Protein AF-A0A0F9Q2J7-F1 (afdb_monomer_lite)

Structure (mmCIF, N/CA/C/O backbone):
data_AF-A0A0F9Q2J7-F1
#
_entry.id   AF-A0A0F9Q2J7-F1
#
loop_
_atom_site.group_PDB
_atom_site.id
_atom_site.type_symbol
_atom_site.label_atom_id
_atom_site.label_alt_id
_atom_site.label_comp_id
_atom_site.label_asym_id
_atom_site.label_entity_id
_atom_site.label_seq_id
_atom_site.pdbx_PDB_ins_code
_atom_site.Cartn_x
_atom_site.Cartn_y
_atom_site.Cartn_z
_atom_site.occupancy
_atom_site.B_iso_or_equiv
_atom_site.auth_seq_id
_atom_site.auth_comp_id
_atom_site.auth_asym_id
_atom_site.auth_atom_id
_atom_site.pdbx_PDB_model_num
ATOM 1 N N . MET A 1 1 ? -9.016 -21.436 29.321 1.00 50.69 1 MET A N 1
ATOM 2 C CA . MET A 1 1 ? -8.422 -21.494 27.971 1.00 50.69 1 MET A CA 1
ATOM 3 C C . MET A 1 1 ? -7.586 -20.239 27.836 1.00 50.69 1 MET A C 1
ATOM 5 O O . MET A 1 1 ? -8.085 -19.195 28.218 1.00 50.69 1 MET A O 1
ATOM 9 N N . SER A 1 2 ? -6.315 -20.355 27.451 1.00 56.53 2 SER A N 1
ATOM 10 C CA . SER A 1 2 ? -5.446 -19.197 27.209 1.00 56.53 2 SER A CA 1
ATOM 11 C C . SER A 1 2 ? -6.049 -18.389 26.063 1.00 56.53 2 SER A C 1
ATOM 13 O O . SER A 1 2 ? -5.998 -18.844 24.923 1.00 56.53 2 SER A O 1
ATOM 15 N N . GLU A 1 3 ? -6.683 -17.261 26.374 1.00 66.31 3 GLU A N 1
ATOM 16 C CA . GLU A 1 3 ? -7.095 -16.264 25.386 1.00 66.31 3 GLU A CA 1
ATOM 17 C C . GLU A 1 3 ? -5.813 -15.674 24.810 1.00 66.31 3 GLU A C 1
ATOM 19 O O . GLU A 1 3 ? -5.069 -14.972 25.490 1.00 66.31 3 GLU A O 1
ATOM 24 N N . PHE A 1 4 ? -5.473 -16.075 23.593 1.00 65.44 4 PHE A N 1
ATOM 25 C CA . PHE A 1 4 ? -4.379 -15.450 22.878 1.00 65.44 4 PHE A CA 1
ATOM 26 C C . PHE A 1 4 ? -4.844 -14.060 22.416 1.00 65.44 4 PHE A C 1
ATOM 28 O O . PHE A 1 4 ? -5.871 -13.953 21.751 1.00 65.44 4 PHE A O 1
ATOM 35 N N . ASP A 1 5 ? -4.092 -13.022 22.781 1.00 80.81 5 ASP A N 1
ATOM 36 C CA . ASP A 1 5 ? -4.378 -11.612 22.485 1.00 80.81 5 ASP A CA 1
ATOM 37 C C . ASP A 1 5 ? -3.699 -11.202 21.166 1.00 80.81 5 ASP A C 1
ATOM 39 O O . ASP A 1 5 ? -2.694 -10.493 21.156 1.00 80.81 5 ASP A O 1
ATOM 43 N N . TYR A 1 6 ? -4.162 -11.762 20.044 1.00 76.88 6 TYR A N 1
ATOM 44 C CA . TYR A 1 6 ? -3.697 -11.359 18.714 1.00 76.88 6 TYR A CA 1
ATOM 45 C C . TYR A 1 6 ? -4.849 -10.829 17.869 1.00 76.88 6 TYR A C 1
ATOM 47 O O . TYR A 1 6 ? -5.960 -11.359 17.881 1.00 76.88 6 TYR A O 1
ATOM 55 N N . GLU A 1 7 ? -4.544 -9.802 17.086 1.00 80.94 7 GLU A N 1
ATOM 56 C CA . GLU A 1 7 ? -5.426 -9.259 16.065 1.00 80.94 7 GLU A CA 1
ATOM 57 C C . GLU A 1 7 ? -5.022 -9.825 14.700 1.00 80.94 7 GLU A C 1
ATOM 59 O O . GLU A 1 7 ? -3.838 -9.878 14.358 1.00 80.94 7 GLU A O 1
ATOM 64 N N . VAL A 1 8 ? -6.005 -10.279 13.920 1.00 83.00 8 VAL A N 1
ATOM 65 C CA . VAL A 1 8 ? -5.782 -10.676 12.525 1.00 83.00 8 VAL A CA 1
ATOM 66 C C . VAL A 1 8 ? -5.979 -9.443 11.655 1.00 83.00 8 VAL A C 1
ATOM 68 O O . VAL A 1 8 ? -7.101 -8.960 11.515 1.00 83.00 8 VAL A O 1
ATOM 71 N N . LEU A 1 9 ? -4.889 -8.953 11.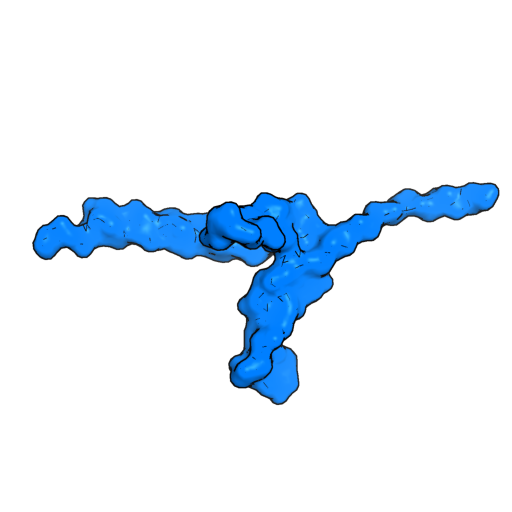071 1.00 85.75 9 LEU A N 1
ATOM 72 C CA . LEU A 1 9 ? -4.903 -7.831 10.137 1.00 85.75 9 LEU A CA 1
ATOM 73 C C . LEU A 1 9 ? -5.028 -8.324 8.691 1.00 85.75 9 LEU A C 1
ATOM 75 O O . LEU A 1 9 ? -4.632 -9.446 8.364 1.00 85.75 9 LEU A O 1
ATOM 79 N N . ALA A 1 10 ? -5.568 -7.470 7.821 1.00 89.19 10 ALA A N 1
ATOM 80 C CA . ALA A 1 10 ? -5.521 -7.692 6.381 1.00 89.19 10 ALA A CA 1
ATOM 81 C C . ALA A 1 10 ? -4.068 -7.629 5.883 1.00 89.19 10 ALA A C 1
ATOM 83 O O . ALA A 1 10 ? -3.219 -6.979 6.495 1.00 89.19 10 ALA A O 1
ATOM 84 N N . SER A 1 11 ? -3.772 -8.287 4.766 1.00 94.19 11 SER A N 1
ATOM 85 C CA . SER A 1 11 ? -2.492 -8.113 4.077 1.00 94.19 11 SER A CA 1
ATOM 86 C C . SER A 1 11 ? -2.489 -6.815 3.274 1.00 94.19 11 SER A C 1
ATOM 88 O O . SER A 1 11 ? -3.507 -6.439 2.698 1.00 94.19 11 SER A O 1
ATOM 90 N N . CYS A 1 12 ? -1.334 -6.163 3.190 1.00 95.50 12 CYS A N 1
ATOM 91 C CA . CYS A 1 12 ? -1.095 -5.008 2.337 1.00 95.50 12 CYS A CA 1
ATOM 92 C C . CYS A 1 12 ? -1.249 -5.402 0.869 1.00 95.50 12 CYS A C 1
ATOM 94 O O . CYS A 1 12 ? -0.524 -6.271 0.385 1.00 95.50 12 CYS A O 1
ATOM 96 N N . GLN A 1 13 ? -2.172 -4.731 0.185 1.00 94.00 13 GLN A N 1
ATOM 97 C CA . GLN A 1 13 ? -2.562 -4.964 -1.208 1.00 94.00 13 GLN A CA 1
ATOM 98 C C . GLN A 1 13 ? -1.783 -4.082 -2.191 1.00 94.00 13 GLN A C 1
ATOM 100 O O . GLN A 1 13 ? -2.056 -4.086 -3.387 1.00 94.00 13 GLN A O 1
ATOM 105 N N . TYR A 1 14 ? -0.794 -3.327 -1.701 1.00 92.19 14 TYR A N 1
ATOM 106 C CA . TYR A 1 14 ? 0.058 -2.528 -2.569 1.00 92.19 14 TYR A CA 1
ATOM 107 C C . TYR A 1 14 ? 0.887 -3.435 -3.485 1.00 92.19 14 TYR A C 1
ATOM 109 O O . TYR A 1 14 ? 1.579 -4.343 -3.017 1.00 92.19 14 TYR A O 1
ATOM 117 N N . GLN A 1 15 ? 0.823 -3.167 -4.786 1.00 92.25 15 GLN A N 1
ATOM 118 C CA . GLN A 1 15 ? 1.445 -3.974 -5.826 1.00 92.25 15 GLN A CA 1
ATOM 119 C C . GLN A 1 15 ? 2.952 -3.704 -5.949 1.00 92.25 15 GLN A C 1
ATOM 121 O O . GLN A 1 15 ? 3.379 -2.591 -6.257 1.00 92.25 15 GLN A O 1
ATOM 126 N N . VAL A 1 16 ? 3.765 -4.745 -5.752 1.00 90.06 16 VAL A N 1
ATOM 127 C CA . VAL A 1 16 ? 5.233 -4.702 -5.849 1.00 90.06 16 VAL A CA 1
ATOM 128 C C . VAL A 1 16 ? 5.760 -5.729 -6.861 1.00 90.06 16 VAL A C 1
ATOM 130 O O . VAL A 1 16 ? 5.089 -6.732 -7.131 1.00 90.06 16 VAL A O 1
ATOM 133 N N . PRO A 1 17 ? 6.962 -5.524 -7.437 1.00 91.56 17 PRO A N 1
ATOM 134 C CA . PRO A 1 17 ? 7.583 -6.518 -8.306 1.00 91.56 17 PRO A CA 1
ATOM 135 C C . PRO A 1 17 ? 7.787 -7.855 -7.588 1.00 91.56 17 PRO A C 1
ATOM 137 O O . PRO A 1 17 ? 8.262 -7.905 -6.452 1.00 91.56 17 PRO A O 1
ATOM 140 N N . GLY A 1 18 ? 7.468 -8.949 -8.276 1.00 87.25 18 GLY A N 1
ATOM 141 C CA . GLY A 1 18 ? 7.631 -10.296 -7.754 1.00 87.25 18 GLY A CA 1
ATOM 142 C C . GLY A 1 18 ? 9.101 -10.622 -7.444 1.00 87.25 18 GLY A C 1
ATOM 143 O O . GLY A 1 18 ? 9.992 -10.278 -8.224 1.00 87.25 18 GLY A O 1
ATOM 144 N N . PRO A 1 19 ? 9.390 -11.361 -6.354 1.00 84.75 19 PRO A N 1
ATOM 145 C CA . PRO A 1 19 ? 10.765 -11.642 -5.928 1.00 84.75 19 PRO A CA 1
ATOM 146 C C . PRO A 1 19 ? 11.546 -12.521 -6.918 1.00 84.75 19 PRO A C 1
ATOM 148 O O . PRO A 1 19 ? 12.774 -12.491 -6.939 1.00 84.75 19 PRO A O 1
ATOM 151 N N . ASN A 1 20 ? 10.840 -13.309 -7.736 1.00 86.00 20 ASN A N 1
ATOM 152 C CA . ASN A 1 20 ? 11.440 -14.251 -8.686 1.00 86.00 20 ASN A CA 1
ATOM 153 C C . ASN A 1 20 ? 11.413 -13.752 -10.137 1.00 86.00 20 ASN A C 1
ATOM 155 O O . ASN A 1 20 ? 12.195 -14.222 -10.962 1.00 86.00 20 ASN A O 1
ATOM 159 N N . ASN A 1 21 ? 10.508 -12.830 -10.460 1.00 85.62 21 ASN A N 1
ATOM 160 C CA . ASN A 1 21 ? 10.337 -12.285 -11.798 1.00 85.62 21 ASN A CA 1
ATOM 161 C C . ASN A 1 21 ? 9.833 -10.839 -11.677 1.00 85.62 21 ASN A C 1
ATOM 163 O O . ASN A 1 21 ? 8.712 -10.631 -11.222 1.00 85.62 21 ASN A O 1
ATOM 167 N N . PRO A 1 22 ? 10.618 -9.842 -12.115 1.00 81.12 22 PRO A N 1
ATOM 168 C CA . PRO A 1 22 ? 10.234 -8.437 -12.013 1.00 81.12 22 PRO A CA 1
ATOM 169 C C . PRO A 1 22 ? 9.082 -8.041 -12.950 1.00 81.12 22 PRO A C 1
ATOM 171 O O . PRO A 1 22 ? 8.574 -6.931 -12.833 1.00 81.12 22 PRO A O 1
ATOM 174 N N . ASN A 1 23 ? 8.677 -8.916 -13.879 1.00 88.50 23 ASN A N 1
ATOM 175 C CA . ASN A 1 23 ? 7.467 -8.720 -14.685 1.00 88.50 23 ASN A CA 1
ATOM 176 C C . ASN A 1 23 ? 6.199 -9.228 -13.987 1.00 88.50 23 ASN A C 1
ATOM 178 O O . ASN A 1 23 ? 5.101 -8.958 -14.470 1.00 88.50 23 ASN A O 1
ATOM 182 N N . ASP A 1 24 ? 6.343 -9.977 -12.894 1.00 89.62 24 ASP A N 1
ATOM 183 C CA . ASP A 1 24 ? 5.210 -10.379 -12.073 1.00 89.62 24 ASP A CA 1
ATOM 184 C C . ASP A 1 24 ? 4.919 -9.265 -11.070 1.00 89.62 24 ASP A C 1
ATOM 186 O O . ASP A 1 24 ? 5.832 -8.623 -10.545 1.00 89.62 24 ASP A O 1
ATOM 190 N N . VAL A 1 25 ? 3.638 -9.054 -10.793 1.00 89.94 25 VAL A N 1
ATOM 191 C CA . VAL A 1 25 ? 3.167 -8.091 -9.802 1.00 89.94 25 VAL A CA 1
ATOM 192 C C . VAL A 1 25 ? 2.444 -8.871 -8.717 1.00 89.94 25 VAL A C 1
ATOM 194 O O . VAL A 1 25 ? 1.561 -9.677 -9.017 1.00 89.94 25 VAL A O 1
ATOM 197 N N . VAL A 1 26 ? 2.859 -8.672 -7.471 1.00 91.38 26 VAL A N 1
ATOM 198 C CA . VAL A 1 26 ? 2.300 -9.350 -6.297 1.00 91.38 26 VAL A CA 1
ATOM 199 C C . VAL A 1 26 ? 1.950 -8.329 -5.226 1.00 91.38 26 VAL A C 1
ATOM 201 O O . VAL A 1 26 ? 2.511 -7.236 -5.197 1.00 91.38 26 VAL A O 1
ATOM 204 N N . ASP A 1 27 ? 1.048 -8.702 -4.328 1.00 92.88 27 ASP A N 1
ATOM 205 C CA . ASP A 1 27 ? 0.758 -7.905 -3.142 1.00 92.88 27 ASP A CA 1
ATOM 206 C C . ASP A 1 27 ? 1.981 -7.875 -2.217 1.00 92.88 27 ASP A C 1
ATOM 208 O O . ASP A 1 27 ? 2.672 -8.883 -2.039 1.00 92.88 27 ASP A O 1
ATOM 212 N N . CYS A 1 28 ? 2.228 -6.724 -1.594 1.00 94.06 28 CYS A N 1
ATOM 213 C CA . CYS A 1 28 ? 3.287 -6.536 -0.606 1.00 94.06 28 CYS A CA 1
ATOM 214 C C . CYS A 1 28 ? 3.217 -7.569 0.531 1.00 94.06 28 CYS A C 1
ATOM 216 O O . CYS A 1 28 ? 4.251 -8.064 0.975 1.00 94.06 28 CYS A O 1
ATOM 218 N N . GLY A 1 29 ? 2.012 -7.902 1.002 1.00 92.25 29 GLY A N 1
ATOM 219 C CA . GLY A 1 29 ? 1.792 -8.995 1.951 1.00 92.25 29 GLY A CA 1
ATOM 220 C C . GLY A 1 29 ? 2.059 -8.673 3.427 1.00 92.25 29 GLY A C 1
ATOM 221 O O . GLY A 1 29 ? 1.634 -9.444 4.286 1.00 92.25 29 GLY A O 1
ATOM 222 N N . GLU A 1 30 ? 2.689 -7.540 3.745 1.00 94.81 30 GLU A N 1
ATOM 223 C CA . GLU A 1 30 ? 2.871 -7.071 5.129 1.00 94.81 30 GLU A CA 1
ATOM 224 C C . GLU A 1 30 ? 1.527 -6.761 5.815 1.00 94.81 30 GLU A C 1
ATOM 226 O O . GLU A 1 30 ? 0.560 -6.429 5.128 1.00 94.81 30 GLU A O 1
ATOM 231 N N . PRO A 1 31 ? 1.423 -6.810 7.155 1.00 94.69 31 PRO A N 1
ATOM 232 C CA . PRO A 1 31 ? 0.194 -6.442 7.854 1.00 94.69 31 PRO A CA 1
ATOM 233 C C . PRO A 1 31 ? -0.246 -5.003 7.536 1.00 94.69 31 PRO A C 1
ATOM 235 O O . PRO A 1 31 ? 0.527 -4.050 7.672 1.00 94.69 31 PRO A O 1
ATOM 238 N N . ALA A 1 32 ? -1.500 -4.843 7.120 1.00 95.06 32 ALA A N 1
ATOM 239 C CA . ALA A 1 32 ? -2.089 -3.564 6.755 1.00 95.06 32 ALA A CA 1
ATOM 240 C C . ALA A 1 32 ? -3.021 -3.043 7.850 1.00 95.06 32 ALA A C 1
ATOM 242 O O . ALA A 1 32 ? -4.018 -3.675 8.200 1.00 95.06 32 ALA A O 1
ATOM 243 N N . SER A 1 33 ? -2.709 -1.847 8.345 1.00 93.12 33 SER A N 1
ATOM 244 C CA . SER A 1 33 ? -3.494 -1.150 9.374 1.00 93.12 33 SER A CA 1
ATOM 245 C C . SER A 1 33 ? -4.305 0.018 8.810 1.00 93.12 33 SER A C 1
ATOM 247 O O . SER A 1 33 ? -5.086 0.631 9.537 1.00 93.12 33 SER A O 1
ATOM 249 N N . TYR A 1 34 ? -4.119 0.348 7.529 1.00 93.38 34 TYR A N 1
ATOM 250 C CA . TYR A 1 34 ? -4.704 1.527 6.899 1.00 93.38 34 TYR A CA 1
ATOM 251 C C . TYR A 1 34 ? -5.590 1.129 5.733 1.00 93.38 34 TYR A C 1
ATOM 253 O O . TYR A 1 34 ? -5.207 0.306 4.907 1.00 93.38 34 TYR A O 1
ATOM 261 N N . ARG A 1 35 ? -6.762 1.757 5.660 1.00 92.38 35 ARG A N 1
ATOM 262 C CA . ARG A 1 35 ? -7.672 1.666 4.521 1.00 92.38 35 ARG A CA 1
ATOM 263 C C . ARG A 1 35 ? -7.549 2.931 3.680 1.00 92.38 35 ARG A C 1
ATOM 265 O O . ARG A 1 35 ? -7.646 4.029 4.229 1.00 92.38 35 ARG A O 1
ATOM 272 N N . VAL A 1 36 ? -7.368 2.764 2.376 1.00 90.25 36 VAL A N 1
ATOM 273 C CA . VAL A 1 36 ? -7.222 3.842 1.393 1.00 90.25 36 VAL A CA 1
ATOM 274 C C . VAL A 1 36 ? -8.226 3.681 0.251 1.00 90.25 36 VAL A C 1
ATOM 276 O O . VAL A 1 36 ? -8.765 2.599 0.027 1.00 90.25 36 VAL A O 1
ATOM 279 N N . TRP A 1 37 ? -8.473 4.780 -0.463 1.00 86.50 37 TRP A N 1
ATOM 280 C CA . TRP A 1 37 ? -9.313 4.827 -1.661 1.00 86.50 37 TRP A CA 1
ATOM 281 C C . TRP A 1 37 ? -8.529 5.525 -2.762 1.00 86.50 37 TRP A C 1
ATOM 283 O O . TRP A 1 37 ? -8.509 6.753 -2.829 1.00 86.50 37 TRP A O 1
ATOM 293 N N . TRP A 1 38 ? -7.829 4.734 -3.571 1.00 74.19 38 TRP A N 1
ATOM 294 C CA . TRP A 1 38 ? -7.107 5.236 -4.739 1.00 74.19 38 TRP A CA 1
ATOM 295 C C . TRP A 1 38 ? -8.020 5.319 -5.963 1.00 74.19 38 TRP A C 1
ATOM 297 O O . TRP A 1 38 ? -8.022 6.309 -6.691 1.00 74.19 38 TRP A O 1
ATOM 307 N N . ASP A 1 39 ? -8.864 4.301 -6.139 1.00 75.25 39 ASP A N 1
ATOM 308 C CA . ASP A 1 39 ? -10.005 4.348 -7.040 1.00 75.25 39 ASP A CA 1
ATOM 309 C C . ASP A 1 39 ? -11.277 4.566 -6.212 1.00 75.25 39 ASP A C 1
ATOM 311 O O . ASP A 1 39 ? -11.503 3.945 -5.176 1.00 75.25 39 ASP A O 1
ATOM 315 N N . LYS A 1 40 ? -12.136 5.461 -6.685 1.00 75.12 40 LYS A N 1
ATOM 316 C CA . LYS A 1 40 ? -13.437 5.797 -6.085 1.00 75.12 40 LYS A CA 1
ATOM 317 C C . LYS A 1 40 ? -14.362 4.582 -5.959 1.00 75.12 40 LYS A C 1
ATOM 319 O O . LYS A 1 40 ? -15.283 4.617 -5.144 1.00 75.12 40 LYS A O 1
ATOM 324 N N . ASP A 1 41 ? -14.092 3.529 -6.726 1.00 81.12 41 ASP A N 1
ATOM 325 C CA . ASP A 1 41 ? -14.867 2.293 -6.737 1.00 81.12 41 ASP A CA 1
ATOM 326 C C . ASP A 1 41 ? -14.216 1.141 -5.937 1.00 81.12 41 ASP A C 1
ATOM 328 O O . ASP A 1 41 ? -14.865 0.111 -5.741 1.00 81.12 41 ASP A O 1
ATOM 332 N N . PHE A 1 42 ? -12.981 1.300 -5.429 1.00 80.81 42 PHE A N 1
ATOM 333 C CA . PHE A 1 42 ? -12.246 0.233 -4.732 1.00 80.81 42 PHE A CA 1
ATOM 334 C C . PHE A 1 42 ? -11.568 0.712 -3.442 1.00 80.81 42 PHE A C 1
ATOM 336 O O . PHE A 1 42 ? -10.759 1.639 -3.437 1.00 80.81 42 PHE A O 1
ATOM 343 N N . GLU A 1 43 ? -11.894 0.046 -2.329 1.00 87.94 43 GLU A N 1
ATOM 344 C CA . GLU A 1 43 ? -11.135 0.176 -1.084 1.00 87.94 43 GLU A CA 1
ATOM 345 C C . GLU A 1 43 ? -9.955 -0.800 -1.087 1.00 87.94 43 GLU A C 1
ATOM 347 O O . GLU A 1 43 ? -10.114 -1.974 -1.428 1.00 87.94 43 GLU A O 1
ATOM 352 N N . GLU A 1 44 ? -8.785 -0.315 -0.680 1.00 90.19 44 GLU A N 1
ATOM 353 C CA . GLU A 1 44 ? -7.575 -1.124 -0.531 1.00 90.19 44 GLU A CA 1
ATOM 354 C C . GLU A 1 44 ? -6.994 -0.969 0.875 1.00 90.19 44 GLU A C 1
ATOM 356 O O . GLU A 1 44 ? -7.149 0.066 1.532 1.00 90.19 44 GLU A O 1
ATOM 361 N N . PHE A 1 45 ? -6.312 -2.010 1.346 1.00 94.12 45 PHE A N 1
ATOM 362 C CA . PHE A 1 45 ? -5.603 -2.006 2.621 1.00 94.12 45 PHE A CA 1
ATOM 363 C C . PHE A 1 45 ? -4.095 -1.936 2.396 1.00 94.12 45 PHE A C 1
ATOM 365 O O . PHE A 1 45 ? -3.534 -2.744 1.659 1.00 94.12 45 PHE A O 1
ATOM 372 N N . VAL A 1 46 ? -3.420 -1.000 3.064 1.00 95.00 46 VAL A N 1
ATOM 373 C CA . VAL A 1 46 ? -1.974 -0.775 2.924 1.00 95.00 46 VAL A CA 1
ATOM 374 C C . VAL A 1 46 ? -1.257 -0.725 4.276 1.00 95.00 46 VAL A C 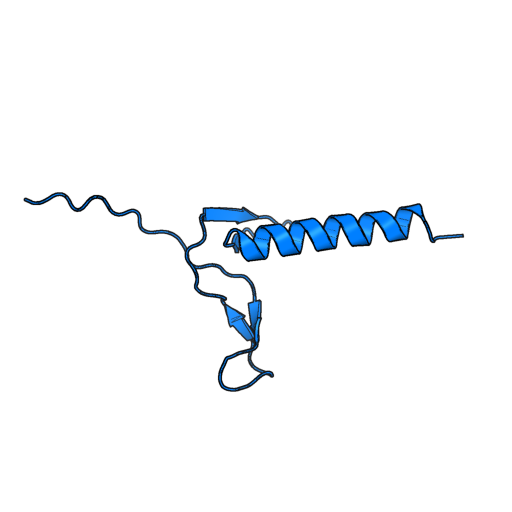1
ATOM 376 O O . VAL A 1 46 ? -1.839 -0.392 5.314 1.00 95.00 46 VAL A O 1
ATOM 379 N N . CYS A 1 47 ? 0.029 -1.078 4.274 1.00 96.25 47 CYS A N 1
ATOM 380 C CA . CYS A 1 47 ? 0.919 -0.873 5.415 1.00 96.25 47 CYS A CA 1
ATOM 381 C C . CYS A 1 47 ? 1.395 0.594 5.490 1.00 96.25 47 CYS A C 1
ATOM 383 O O . CYS A 1 47 ? 1.232 1.359 4.539 1.00 96.25 47 CYS A O 1
ATOM 385 N N . GLN A 1 48 ? 2.001 0.987 6.618 1.00 95.62 48 GLN A N 1
ATOM 386 C CA . GLN A 1 48 ? 2.473 2.363 6.847 1.00 95.62 48 GLN A CA 1
ATOM 387 C C . GLN A 1 48 ? 3.440 2.849 5.753 1.00 95.62 48 GLN A C 1
ATOM 389 O O . GLN A 1 48 ? 3.307 3.969 5.277 1.00 95.62 48 GLN A O 1
ATOM 394 N N . GLU A 1 49 ? 4.383 2.005 5.326 1.00 95.56 49 GLU A N 1
ATOM 395 C CA . GLU A 1 49 ? 5.389 2.376 4.321 1.00 95.56 49 GLU A CA 1
ATOM 396 C C . GLU A 1 49 ? 4.751 2.750 2.978 1.00 95.56 49 GLU A C 1
ATOM 398 O O . GLU A 1 49 ? 5.083 3.779 2.385 1.00 95.56 49 GLU A O 1
ATOM 403 N N . HIS A 1 50 ? 3.791 1.947 2.518 1.00 95.25 50 HIS A N 1
ATOM 404 C CA . HIS A 1 50 ? 3.102 2.213 1.261 1.00 95.25 50 HIS A CA 1
ATOM 405 C C . HIS A 1 50 ? 2.119 3.379 1.377 1.00 95.25 50 HIS A C 1
ATOM 407 O O . HIS A 1 50 ? 1.980 4.136 0.420 1.00 95.25 50 HIS A O 1
ATOM 413 N N . LEU A 1 51 ? 1.514 3.601 2.549 1.00 94.12 51 LEU A N 1
ATOM 414 C CA . LEU A 1 51 ? 0.747 4.821 2.801 1.00 94.12 51 LEU A CA 1
ATOM 415 C C . LEU A 1 51 ? 1.628 6.071 2.660 1.00 94.12 51 LEU A C 1
ATOM 417 O O . LEU A 1 51 ? 1.251 7.004 1.953 1.00 94.12 51 LEU A O 1
ATOM 421 N N . ASP A 1 52 ? 2.803 6.086 3.294 1.00 94.00 52 ASP A N 1
ATOM 422 C CA . ASP A 1 52 ? 3.728 7.224 3.234 1.00 94.00 52 ASP A CA 1
ATOM 423 C C . ASP A 1 52 ? 4.203 7.491 1.800 1.00 94.00 52 ASP A C 1
ATOM 425 O O . ASP A 1 52 ? 4.288 8.647 1.376 1.00 94.00 52 ASP A O 1
ATOM 429 N N . PHE A 1 53 ? 4.466 6.429 1.032 1.00 91.38 53 PHE A N 1
ATOM 430 C CA . PHE A 1 53 ? 4.794 6.532 -0.388 1.00 91.38 53 PHE A CA 1
ATOM 431 C C . PHE A 1 53 ? 3.650 7.157 -1.197 1.00 91.38 53 PHE A C 1
ATOM 433 O O . PHE A 1 53 ? 3.880 8.132 -1.912 1.00 91.38 53 PHE A O 1
ATOM 440 N N . MET A 1 54 ? 2.424 6.643 -1.057 1.00 88.50 54 MET A N 1
ATOM 441 C CA . MET A 1 54 ? 1.256 7.142 -1.791 1.00 88.50 54 MET A CA 1
ATOM 442 C C . MET A 1 54 ? 0.983 8.613 -1.477 1.00 88.50 54 MET A C 1
ATOM 444 O O . MET A 1 54 ? 0.832 9.422 -2.387 1.00 88.50 54 MET A O 1
ATOM 448 N N . VAL A 1 55 ? 0.996 8.979 -0.191 1.00 89.75 55 VAL A N 1
ATOM 449 C CA . VAL A 1 55 ? 0.821 10.369 0.250 1.00 89.75 55 VAL A CA 1
ATOM 450 C C . VAL A 1 55 ? 1.893 11.264 -0.365 1.00 89.75 55 VAL A C 1
ATOM 452 O O . VAL A 1 55 ? 1.583 12.342 -0.868 1.00 89.75 55 VAL A O 1
ATOM 455 N N . LYS A 1 56 ? 3.155 10.825 -0.364 1.00 89.25 56 LYS A N 1
ATOM 456 C CA . LYS A 1 56 ? 4.246 11.585 -0.973 1.00 89.25 56 LYS A CA 1
ATOM 457 C C . LYS A 1 56 ? 4.042 11.785 -2.479 1.00 89.25 56 LYS A C 1
ATOM 459 O O . LYS A 1 56 ? 4.252 12.898 -2.950 1.00 89.25 56 LYS A O 1
ATOM 464 N N . CYS A 1 57 ? 3.639 10.748 -3.213 1.00 86.00 57 CYS A N 1
ATOM 465 C CA . CYS A 1 57 ? 3.373 10.845 -4.649 1.00 86.00 57 CYS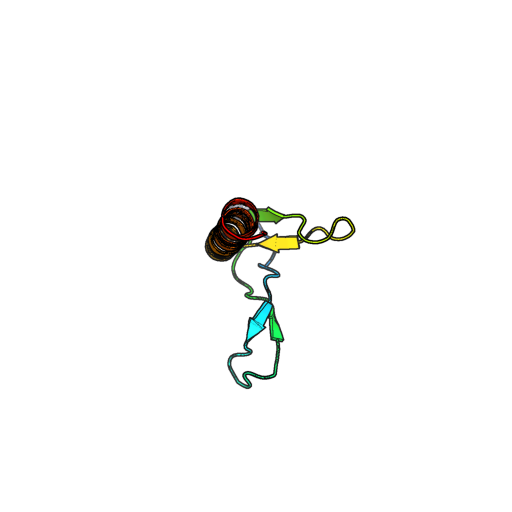 A CA 1
ATOM 466 C C . CYS A 1 57 ? 2.257 11.845 -4.962 1.00 86.00 57 CYS A C 1
ATOM 468 O O . CYS A 1 57 ? 2.445 12.688 -5.833 1.00 86.00 57 CYS A O 1
ATOM 470 N N . GLU A 1 58 ? 1.156 11.810 -4.211 1.00 82.69 58 GLU A N 1
ATOM 471 C CA . GLU A 1 58 ? 0.056 12.771 -4.358 1.00 82.69 58 GLU A CA 1
ATOM 472 C C . GLU A 1 58 ? 0.519 14.209 -4.104 1.00 82.69 58 GLU A C 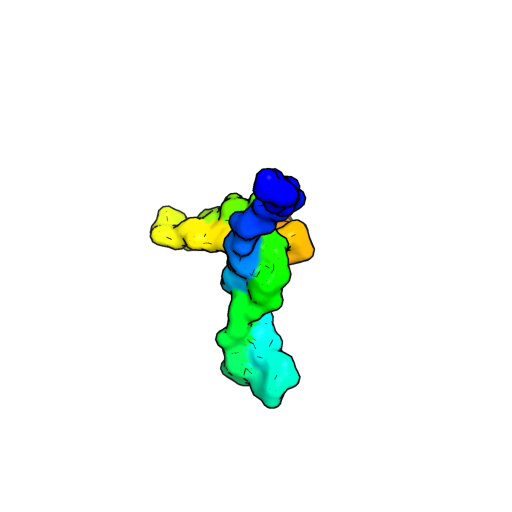1
ATOM 474 O O . GLU A 1 58 ? 0.248 15.111 -4.893 1.00 82.69 58 GLU A O 1
ATOM 479 N N . PHE A 1 59 ? 1.275 14.441 -3.025 1.00 78.88 59 PHE A N 1
ATOM 480 C CA . PHE A 1 59 ? 1.813 15.772 -2.738 1.00 78.88 59 PHE A CA 1
ATOM 481 C C . PHE A 1 59 ? 2.776 16.267 -3.823 1.00 78.88 59 PHE A C 1
ATOM 483 O O . PHE A 1 59 ? 2.766 17.453 -4.138 1.00 78.88 59 PHE A O 1
ATOM 490 N N . GLU A 1 60 ? 3.626 15.400 -4.377 1.00 76.31 60 GLU A N 1
ATOM 491 C CA . GLU A 1 60 ? 4.556 15.784 -5.442 1.00 76.31 60 GLU A CA 1
ATOM 492 C C . GLU A 1 60 ? 3.821 16.088 -6.759 1.00 76.31 60 GLU A C 1
ATOM 494 O O . GLU A 1 60 ? 4.149 17.089 -7.403 1.00 76.31 60 GLU A O 1
ATOM 499 N N . ASP A 1 61 ? 2.792 15.315 -7.120 1.00 61.56 61 ASP A N 1
ATOM 500 C CA . ASP A 1 61 ? 1.973 15.565 -8.316 1.00 61.56 61 ASP A CA 1
ATOM 501 C C . ASP A 1 61 ? 1.222 16.909 -8.205 1.00 61.56 61 ASP A C 1
ATOM 503 O O . ASP A 1 61 ? 1.278 17.739 -9.118 1.00 61.56 61 ASP A O 1
ATOM 507 N N . HIS A 1 62 ? 0.689 17.212 -7.014 1.00 56.69 62 HIS A N 1
ATOM 508 C CA . HIS A 1 62 ? 0.063 18.497 -6.664 1.00 56.69 62 HIS A CA 1
ATOM 509 C C . HIS A 1 62 ? 1.025 19.685 -6.473 1.00 56.69 62 HIS A C 1
ATOM 511 O O . HIS A 1 62 ? 0.618 20.778 -6.080 1.00 56.69 62 HIS A O 1
ATOM 517 N N . THR A 1 63 ? 2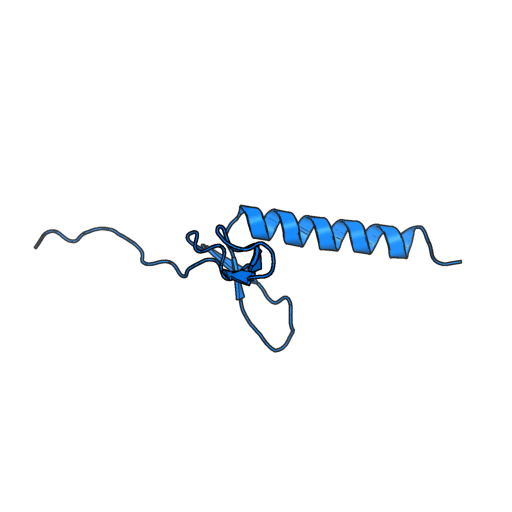.326 19.507 -6.698 1.00 54.31 63 THR A N 1
ATOM 518 C CA . THR A 1 63 ? 3.259 20.646 -6.784 1.00 54.31 63 THR A CA 1
ATOM 519 C C . THR A 1 63 ? 3.682 20.946 -8.217 1.00 54.31 63 THR A C 1
ATOM 521 O O . THR A 1 63 ? 4.208 22.031 -8.491 1.00 54.31 63 THR A O 1
ATOM 524 N N . LEU A 1 64 ? 3.467 20.006 -9.142 1.00 51.62 64 LEU A N 1
ATOM 525 C CA . LEU A 1 64 ? 3.749 20.175 -10.565 1.00 51.62 64 LEU A CA 1
ATOM 526 C C . LEU A 1 64 ? 2.603 20.898 -11.284 1.00 51.62 64 LEU A C 1
ATOM 528 O O . LEU A 1 64 ? 2.871 21.741 -12.143 1.00 51.62 64 LEU A O 1
ATOM 532 N N . ASP A 1 65 ? 1.356 20.652 -10.888 1.00 51.50 65 ASP A N 1
ATOM 533 C CA . ASP A 1 65 ? 0.178 21.409 -11.332 1.00 51.50 65 ASP A CA 1
ATOM 534 C C . ASP A 1 65 ? 0.229 22.891 -10.889 1.00 51.50 65 ASP A C 1
ATOM 536 O O . ASP A 1 65 ? -0.074 23.784 -11.685 1.00 51.50 65 ASP A O 1
ATOM 540 N N . GLU A 1 66 ? 0.718 23.190 -9.680 1.00 53.06 66 GLU A N 1
ATOM 541 C CA . GLU A 1 66 ? 0.849 24.561 -9.167 1.00 53.06 66 GLU A CA 1
ATOM 542 C C . GLU A 1 66 ? 2.055 25.328 -9.744 1.00 53.06 66 GLU A C 1
ATOM 544 O O . GLU A 1 66 ? 2.052 26.564 -9.789 1.00 53.06 66 GLU A O 1
ATOM 549 N N . ARG A 1 67 ? 3.107 24.630 -10.205 1.00 54.06 67 ARG A N 1
ATOM 550 C CA . ARG A 1 67 ? 4.356 25.254 -10.698 1.00 54.06 67 ARG A CA 1
ATOM 551 C C . ARG A 1 67 ? 4.553 25.187 -12.212 1.00 54.06 67 ARG A C 1
ATOM 553 O O . ARG A 1 67 ? 5.533 25.761 -12.695 1.00 54.06 67 ARG A O 1
ATOM 560 N N . GLY A 1 68 ? 3.670 24.531 -12.966 1.00 53.66 68 GLY A N 1
ATOM 561 C CA . GLY A 1 68 ? 3.996 24.156 -14.341 1.00 53.66 68 GLY A CA 1
ATOM 562 C C . GLY A 1 68 ? 2.836 23.847 -15.283 1.00 53.66 68 GLY A C 1
ATOM 563 O O . GLY A 1 68 ? 2.921 22.863 -16.004 1.00 53.66 68 GLY A O 1
ATOM 564 N N . MET A 1 69 ? 1.829 24.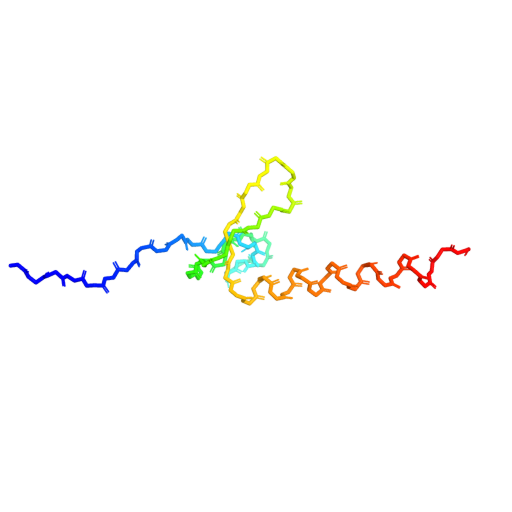721 -15.386 1.00 48.22 69 MET A N 1
ATOM 565 C CA . MET A 1 69 ? 1.085 24.895 -16.646 1.00 48.22 69 MET A CA 1
ATOM 566 C C . MET A 1 69 ? 0.820 26.380 -16.955 1.00 48.22 69 MET A C 1
ATOM 568 O O . MET A 1 69 ? -0.195 26.965 -16.575 1.00 48.22 69 MET A O 1
ATOM 572 N N . LYS A 1 70 ? 1.766 26.975 -17.689 1.00 40.72 70 LYS A N 1
ATOM 573 C CA . LYS A 1 70 ? 1.537 27.989 -18.727 1.00 40.72 70 LYS A CA 1
ATOM 574 C C . LYS A 1 70 ? 2.190 27.500 -20.009 1.00 40.72 70 LYS A C 1
ATOM 576 O O . LYS A 1 70 ? 3.294 26.925 -19.893 1.00 40.72 70 LYS A O 1
#

Organism: NCBI:txid412755

Secondary structure (DSSP, 8-state):
--------PEEP--EEE-SS-TT-EEE--SEE-EEEEEETTEEEEE-HHHHHHHHHHHHHHHHHHHH---

Sequence (70 aa):
MSEFDYEVLASCQYQVPGPNNPNDVVDCGEPASYRVWWDKDFEEFVCQEHLDFMVKCEFEDHTLDERGMK

pLDDT: mean 81.74, std 14.91, range [40.72, 96.25]

Radius of gyration: 16.72 Å; chains: 1; bounding box: 26×50×47 Å

Foldseek 3Di:
DPPDPDDDADFAQDWAQDPVGSVDTDGPRPGFPDWDPPDPVDIGTHHPVVVVVVVVVVVVVVVCVVVDDD